Protein AF-T0ZIL8-F1 (afdb_monomer_lite)

Secondary structure (DSSP, 8-state):
-EEEEEEEETTEEEEEEEEE-----TTSTTSHHHHHHHHHHHHHHHHHHHHHTT-S-EEEE-STTHHHHHHHHHHHH-HHHHHTEEEE--SS-HHHHHHHHHHTTTTHHHHHHHHHHHHHHHHHHHHHHHHTT-S---SHHHHHHHH-

Structure (mmCIF, N/CA/C/O backbone):
data_AF-T0ZIL8-F1
#
_entry.id   AF-T0ZIL8-F1
#
loop_
_atom_site.group_PDB
_atom_site.id
_atom_site.type_symbol
_atom_site.label_atom_id
_atom_site.label_alt_id
_atom_site.label_comp_id
_atom_site.label_asym_id
_atom_site.label_entity_id
_atom_site.label_seq_id
_atom_site.pdbx_PDB_ins_code
_atom_site.Cartn_x
_atom_site.Cartn_y
_atom_site.Cartn_z
_atom_site.occupancy
_atom_site.B_iso_or_equiv
_atom_site.auth_seq_id
_atom_site.auth_comp_id
_atom_site.auth_asym_id
_atom_site.auth_atom_id
_atom_site.pdbx_PDB_model_num
ATOM 1 N N . GLY A 1 1 ? 14.719 -4.481 -9.555 1.00 85.69 1 GLY A N 1
ATOM 2 C CA . GLY A 1 1 ? 13.485 -4.070 -8.878 1.00 85.69 1 GLY A CA 1
ATOM 3 C C . GLY A 1 1 ? 13.493 -4.716 -7.523 1.00 85.69 1 GLY A C 1
ATOM 4 O O . GLY A 1 1 ? 13.786 -5.903 -7.463 1.00 85.69 1 GLY A O 1
ATOM 5 N N . ASP A 1 2 ? 13.256 -3.933 -6.480 1.00 92.62 2 ASP A N 1
ATOM 6 C CA . ASP A 1 2 ? 13.074 -4.421 -5.114 1.00 92.62 2 ASP A CA 1
ATOM 7 C C . ASP A 1 2 ? 11.830 -3.733 -4.549 1.00 92.62 2 ASP A C 1
ATOM 9 O O . ASP A 1 2 ? 11.694 -2.508 -4.635 1.00 92.62 2 ASP A O 1
ATOM 13 N N . SER A 1 3 ? 10.848 -4.497 -4.094 1.00 94.19 3 SER A N 1
ATOM 14 C CA . SER A 1 3 ? 9.586 -3.966 -3.588 1.00 94.19 3 SER A CA 1
ATOM 15 C C . SER A 1 3 ? 9.028 -4.888 -2.523 1.00 94.19 3 SER A C 1
ATOM 17 O O . SER A 1 3 ? 9.016 -6.103 -2.685 1.00 94.19 3 SER A O 1
ATOM 19 N N . SER A 1 4 ? 8.525 -4.284 -1.455 1.00 95.19 4 SER A N 1
ATOM 20 C CA . SER A 1 4 ? 7.921 -4.989 -0.333 1.00 95.19 4 SER A CA 1
ATOM 21 C C . SER A 1 4 ? 6.488 -4.520 -0.191 1.00 95.19 4 SER A C 1
ATOM 23 O O . SER A 1 4 ? 6.217 -3.319 -0.232 1.00 95.19 4 SER A O 1
ATOM 25 N N . ILE A 1 5 ? 5.578 -5.467 -0.006 1.00 95.19 5 ILE A N 1
ATOM 26 C CA . ILE A 1 5 ? 4.174 -5.202 0.276 1.00 95.19 5 ILE A CA 1
ATOM 27 C C . ILE A 1 5 ? 3.901 -5.635 1.706 1.00 95.19 5 ILE A C 1
ATOM 29 O O . ILE A 1 5 ? 4.197 -6.763 2.106 1.00 95.19 5 ILE A O 1
ATOM 33 N N . VAL A 1 6 ? 3.329 -4.715 2.475 1.00 95.06 6 VAL A N 1
ATOM 34 C CA . VAL A 1 6 ? 2.921 -4.945 3.857 1.00 95.06 6 VAL A CA 1
ATOM 35 C C . VAL A 1 6 ? 1.459 -4.567 4.026 1.00 95.06 6 VAL A C 1
ATOM 37 O O . VAL A 1 6 ? 0.956 -3.656 3.366 1.00 95.06 6 VAL A O 1
ATOM 40 N N . ARG A 1 7 ? 0.787 -5.245 4.946 1.00 93.75 7 ARG A N 1
ATOM 41 C CA . ARG A 1 7 ? -0.544 -4.891 5.418 1.00 93.75 7 ARG A CA 1
ATOM 42 C C . ARG A 1 7 ? -0.408 -4.170 6.749 1.00 93.75 7 ARG A C 1
ATOM 44 O O . ARG A 1 7 ? 0.286 -4.646 7.643 1.00 93.75 7 ARG A O 1
ATOM 51 N N . VAL A 1 8 ? -1.074 -3.027 6.875 1.00 90.75 8 VAL A N 1
ATOM 52 C CA . VAL A 1 8 ? -1.089 -2.238 8.111 1.00 90.75 8 VAL A CA 1
ATOM 53 C C . VAL A 1 8 ? -2.499 -2.260 8.687 1.00 90.75 8 VAL A C 1
ATOM 55 O O . VAL A 1 8 ? -3.447 -1.900 7.994 1.00 90.75 8 VAL A O 1
ATOM 58 N N . ARG A 1 9 ? -2.634 -2.693 9.944 1.00 85.69 9 ARG A N 1
ATOM 59 C CA . ARG A 1 9 ? -3.901 -2.731 10.693 1.00 85.69 9 ARG A CA 1
ATOM 60 C C . ARG A 1 9 ? -3.681 -2.184 12.093 1.00 85.69 9 ARG A C 1
ATOM 62 O O . ARG A 1 9 ? -2.984 -2.803 12.895 1.00 85.69 9 ARG A O 1
ATOM 69 N N . GLY A 1 10 ? -4.237 -1.011 12.388 1.00 81.12 10 GLY A N 1
ATOM 70 C CA . GLY A 1 10 ? -3.961 -0.307 13.641 1.00 81.12 10 GLY A CA 1
ATOM 71 C C . GLY A 1 10 ? -2.456 -0.095 13.847 1.00 81.12 10 GLY A C 1
ATOM 72 O O . GLY A 1 10 ? -1.842 0.729 13.175 1.00 81.12 10 GLY A O 1
ATOM 73 N N . ARG A 1 11 ? -1.858 -0.851 14.778 1.00 78.81 11 ARG A N 1
ATOM 74 C CA . ARG A 1 11 ? -0.406 -0.851 15.051 1.00 78.81 11 ARG A CA 1
ATOM 75 C C . ARG A 1 11 ? 0.344 -2.059 14.474 1.00 78.81 11 ARG A C 1
ATOM 77 O O . ARG A 1 11 ? 1.569 -2.095 14.552 1.00 78.81 11 ARG A O 1
ATOM 84 N N . SER A 1 12 ? -0.365 -3.031 13.911 1.00 8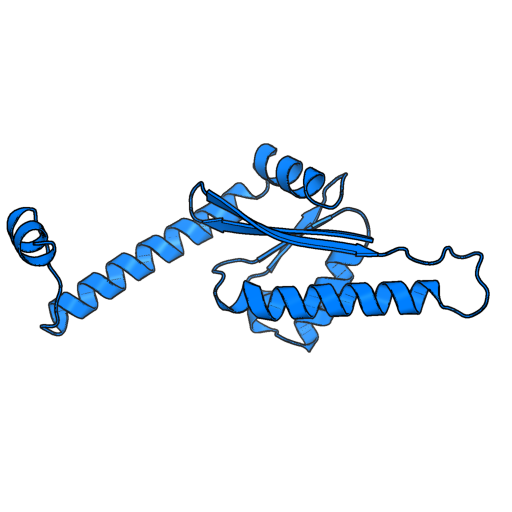6.38 12 SER A N 1
ATOM 85 C CA . SER A 1 12 ? 0.217 -4.243 13.337 1.00 86.38 12 SER A CA 1
ATOM 86 C C . SER A 1 12 ? 0.694 -3.993 11.911 1.00 86.38 12 SER A C 1
ATOM 88 O O . SER A 1 12 ? -0.030 -3.415 11.098 1.00 86.38 12 SER A O 1
ATOM 90 N N . ILE A 1 13 ? 1.907 -4.457 11.611 1.00 90.69 13 ILE A N 1
ATOM 91 C CA . ILE A 1 13 ? 2.499 -4.444 10.272 1.00 90.69 13 ILE A CA 1
ATOM 92 C C . ILE A 1 13 ? 2.816 -5.891 9.902 1.00 90.69 13 ILE A C 1
ATOM 94 O O . ILE A 1 13 ? 3.723 -6.500 10.469 1.00 90.69 13 ILE A O 1
ATOM 98 N N . GLU A 1 14 ? 2.071 -6.436 8.951 1.00 92.94 14 GLU A N 1
ATOM 99 C CA . GLU A 1 14 ? 2.203 -7.813 8.48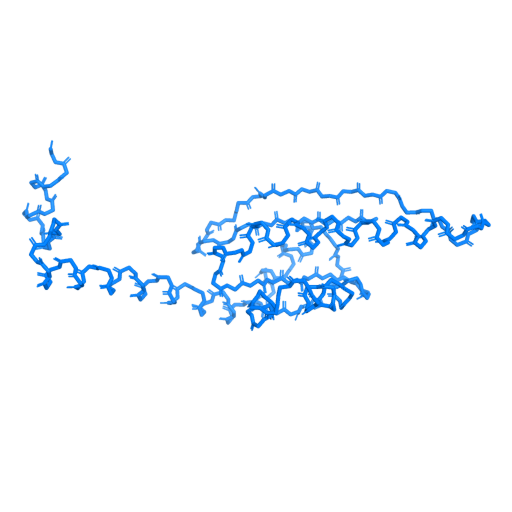1 1.00 92.94 14 GLU A CA 1
ATOM 100 C C . GLU A 1 14 ? 2.882 -7.821 7.103 1.00 92.94 14 GLU A C 1
ATOM 102 O O . GLU A 1 14 ? 2.387 -7.167 6.181 1.00 92.94 14 GLU A O 1
ATOM 107 N N . PRO A 1 15 ? 4.006 -8.530 6.913 1.00 93.44 15 PRO A N 1
ATOM 108 C CA . PRO A 1 15 ? 4.569 -8.714 5.581 1.00 93.44 15 PRO A CA 1
ATOM 109 C C . PRO A 1 15 ? 3.631 -9.575 4.728 1.00 93.44 15 PRO A C 1
ATOM 111 O O . PRO A 1 15 ? 3.121 -10.592 5.194 1.00 93.44 15 PRO A O 1
ATOM 114 N N . VAL A 1 16 ? 3.416 -9.169 3.477 1.00 94.88 16 VAL A N 1
ATOM 115 C CA . VAL A 1 16 ? 2.588 -9.908 2.513 1.00 94.88 16 VAL A CA 1
ATOM 116 C C . VAL A 1 16 ? 3.461 -10.552 1.446 1.00 94.88 16 VAL A C 1
ATOM 118 O O . VAL A 1 16 ? 3.340 -11.745 1.187 1.00 94.88 16 VAL A O 1
ATOM 121 N N . ALA A 1 17 ? 4.358 -9.774 0.839 1.00 94.31 17 ALA A N 1
ATOM 122 C CA . ALA A 1 17 ? 5.287 -10.277 -0.162 1.00 94.31 17 ALA A CA 1
ATOM 123 C C . ALA A 1 17 ? 6.515 -9.377 -0.291 1.00 94.31 17 ALA A C 1
ATOM 125 O O . ALA A 1 17 ? 6.419 -8.158 -0.146 1.00 94.31 17 ALA A O 1
ATOM 126 N N . ASP A 1 18 ? 7.633 -9.985 -0.672 1.00 93.69 18 ASP A N 1
ATOM 127 C CA . ASP A 1 18 ? 8.828 -9.296 -1.142 1.00 93.69 18 ASP A CA 1
ATOM 128 C C . ASP A 1 18 ? 9.103 -9.741 -2.579 1.00 93.69 18 ASP A C 1
ATOM 130 O O . ASP A 1 18 ? 9.265 -10.931 -2.856 1.00 93.69 18 ASP A O 1
ATOM 134 N N . LEU A 1 19 ? 9.136 -8.788 -3.507 1.00 92.62 19 LEU A N 1
ATOM 135 C CA . LEU A 1 19 ? 9.416 -9.036 -4.913 1.00 92.62 19 LEU A CA 1
ATOM 136 C C . LEU A 1 19 ? 10.774 -8.447 -5.267 1.00 92.62 19 LEU A C 1
ATOM 138 O O . LEU A 1 19 ? 11.012 -7.245 -5.152 1.00 92.62 19 LEU A O 1
ATOM 142 N N . LYS A 1 20 ? 11.654 -9.313 -5.768 1.00 91.00 20 LYS A N 1
ATOM 143 C CA . LYS A 1 20 ? 12.954 -8.928 -6.308 1.00 91.00 20 LYS A CA 1
ATOM 144 C C . LYS A 1 20 ? 13.069 -9.418 -7.736 1.00 91.00 20 LYS A C 1
ATOM 146 O O . LYS A 1 20 ? 12.879 -10.597 -8.016 1.00 91.00 20 LYS A O 1
ATOM 151 N N . ARG A 1 21 ? 13.419 -8.511 -8.642 1.00 88.12 21 ARG A N 1
ATOM 152 C CA . ARG A 1 21 ? 13.733 -8.848 -10.032 1.00 88.12 21 ARG A CA 1
ATOM 153 C C . ARG A 1 21 ? 15.027 -8.208 -10.483 1.00 88.12 21 ARG A C 1
ATOM 155 O O . ARG A 1 21 ? 15.218 -6.997 -10.347 1.00 88.12 21 ARG A O 1
ATOM 162 N N . THR A 1 22 ? 15.882 -9.009 -11.099 1.00 86.81 22 THR A N 1
ATOM 163 C CA . THR A 1 22 ? 17.001 -8.501 -11.887 1.00 86.81 22 THR A CA 1
ATOM 164 C C . THR A 1 22 ? 16.433 -7.887 -13.158 1.00 86.81 22 THR A C 1
ATOM 166 O O . THR A 1 22 ? 15.711 -8.548 -13.895 1.00 86.81 22 THR A O 1
ATOM 169 N N . ILE A 1 23 ? 16.717 -6.608 -13.385 1.00 83.06 23 ILE A N 1
ATOM 170 C CA . ILE A 1 23 ? 16.296 -5.893 -14.591 1.00 83.06 23 ILE A CA 1
ATOM 171 C C . ILE A 1 23 ? 17.544 -5.705 -15.438 1.00 83.06 23 ILE A C 1
ATOM 173 O O . ILE A 1 23 ? 18.516 -5.112 -14.959 1.00 83.06 23 ILE A O 1
ATOM 177 N N . ALA A 1 24 ? 17.516 -6.190 -16.679 1.00 80.56 24 ALA A N 1
ATOM 178 C CA . ALA A 1 24 ? 18.628 -6.003 -17.597 1.00 80.56 24 ALA A CA 1
ATOM 179 C C . ALA A 1 24 ? 18.964 -4.504 -17.760 1.00 80.56 24 ALA A C 1
ATOM 181 O O . ALA A 1 24 ? 18.092 -3.643 -17.916 1.00 80.56 24 ALA A O 1
ATOM 182 N N . GLY A 1 25 ? 20.256 -4.173 -17.680 1.00 70.00 25 GLY A N 1
ATOM 183 C CA . GLY A 1 25 ? 20.742 -2.805 -17.864 1.00 70.00 25 GLY A CA 1
ATOM 184 C C . GLY A 1 25 ? 20.555 -2.304 -19.301 1.00 70.00 25 GLY A C 1
ATOM 185 O O . GLY A 1 25 ? 20.390 -3.082 -20.234 1.00 70.00 25 GLY A O 1
ATOM 186 N N . LYS A 1 26 ? 20.667 -0.989 -19.517 1.00 60.97 26 LYS A N 1
ATOM 187 C CA . LYS A 1 26 ? 20.536 -0.379 -20.859 1.00 60.97 26 LYS A CA 1
ATOM 188 C C . LYS A 1 26 ? 21.582 -0.850 -21.892 1.00 60.97 26 LYS A C 1
ATOM 190 O O . LYS A 1 26 ? 21.467 -0.486 -23.051 1.00 60.97 26 LYS A O 1
ATOM 195 N N . ARG A 1 27 ? 22.600 -1.623 -21.482 1.00 58.34 27 ARG A N 1
ATOM 196 C CA . ARG A 1 27 ? 23.653 -2.176 -22.359 1.00 58.34 27 ARG A CA 1
ATOM 197 C C . ARG A 1 27 ? 23.265 -3.481 -23.061 1.00 58.34 27 ARG A C 1
ATOM 199 O O . ARG A 1 27 ? 24.032 -3.949 -23.889 1.00 58.34 27 ARG A O 1
ATOM 206 N N . TYR A 1 28 ? 22.123 -4.077 -22.724 1.00 55.34 28 TYR A N 1
ATOM 207 C CA . TYR A 1 28 ? 21.614 -5.237 -23.451 1.00 55.34 28 TYR A CA 1
ATOM 208 C C . TYR A 1 28 ? 20.801 -4.740 -24.651 1.00 55.34 28 TYR A C 1
ATOM 210 O O . TYR A 1 28 ? 19.750 -4.118 -24.479 1.00 55.34 28 TYR A O 1
ATOM 218 N N . GLU A 1 29 ? 21.306 -4.974 -25.861 1.00 57.81 29 GLU A N 1
ATOM 219 C CA . GLU A 1 29 ? 20.566 -4.727 -27.101 1.00 57.81 29 GLU A CA 1
ATOM 220 C C . GLU A 1 29 ? 19.276 -5.574 -27.113 1.00 57.81 29 GLU A C 1
ATOM 222 O O . GLU A 1 29 ? 19.279 -6.729 -26.689 1.00 57.81 29 GLU A O 1
ATOM 227 N N . GLY A 1 30 ? 18.149 -4.993 -27.551 1.00 63.25 30 GLY A N 1
ATOM 228 C CA . GLY A 1 30 ? 16.885 -5.729 -27.743 1.00 63.25 30 GLY A CA 1
ATOM 229 C C . GLY A 1 30 ? 15.726 -5.420 -26.781 1.00 63.25 30 GLY A C 1
ATOM 230 O O . GLY A 1 30 ? 14.745 -6.164 -26.756 1.00 63.25 30 GLY A O 1
ATOM 231 N N . GLY A 1 31 ? 15.792 -4.347 -25.982 1.00 75.00 31 GLY A N 1
ATOM 232 C CA . GLY A 1 31 ? 14.647 -3.891 -25.168 1.00 75.00 31 GLY A CA 1
ATOM 233 C C . GLY A 1 31 ? 14.274 -4.814 -23.998 1.00 75.00 31 GLY A C 1
ATOM 234 O O . GLY A 1 31 ? 13.238 -4.627 -23.361 1.00 75.00 31 GLY A O 1
ATOM 235 N N . GLN A 1 32 ? 15.119 -5.797 -23.673 1.00 81.75 32 GLN A N 1
ATOM 236 C CA . GLN A 1 32 ? 14.859 -6.769 -22.608 1.00 81.75 32 GLN A CA 1
ATOM 237 C C . GLN A 1 32 ? 14.638 -6.094 -21.247 1.00 81.75 32 GLN A C 1
ATOM 239 O O . GLN A 1 32 ? 13.703 -6.436 -20.536 1.00 81.75 32 GLN A O 1
ATOM 244 N N . GLY A 1 33 ? 15.424 -5.064 -20.920 1.00 83.25 33 GLY A N 1
ATOM 245 C CA . GLY A 1 33 ? 15.263 -4.329 -19.662 1.00 83.25 33 GLY A CA 1
ATOM 246 C C . GLY A 1 33 ? 13.934 -3.575 -19.545 1.00 83.25 33 GLY A C 1
ATOM 247 O O . GLY A 1 33 ? 13.459 -3.341 -18.436 1.00 83.25 33 GLY A O 1
ATOM 248 N N . GLU A 1 34 ? 13.320 -3.196 -20.666 1.00 85.25 34 GLU A N 1
ATOM 249 C CA . GLU A 1 34 ? 11.986 -2.592 -20.683 1.00 85.25 34 GLU A CA 1
ATOM 250 C C . GLU A 1 34 ? 10.904 -3.657 -20.490 1.00 85.25 34 GLU A C 1
ATOM 252 O O . GLU A 1 34 ? 10.013 -3.477 -19.662 1.00 85.25 34 GLU A O 1
ATOM 257 N N . LYS A 1 35 ? 11.038 -4.814 -21.151 1.00 86.81 35 LYS A N 1
ATOM 258 C CA . LYS A 1 35 ? 10.153 -5.972 -20.936 1.00 86.81 35 LYS A CA 1
ATOM 259 C C . LYS A 1 35 ? 10.199 -6.470 -19.492 1.00 86.81 35 LYS A C 1
ATOM 261 O O . LYS A 1 35 ? 9.150 -6.736 -18.906 1.00 86.81 35 LYS A O 1
ATOM 266 N N . ASP A 1 36 ? 11.387 -6.546 -18.895 1.00 89.12 36 ASP A N 1
ATOM 267 C CA . ASP A 1 36 ? 11.568 -6.962 -17.501 1.00 89.12 36 ASP A CA 1
ATOM 268 C C . ASP A 1 36 ? 10.888 -5.976 -16.540 1.00 89.12 36 ASP A C 1
ATOM 270 O O . ASP A 1 36 ? 10.196 -6.395 -15.611 1.00 89.12 36 ASP A O 1
ATOM 274 N N . ARG A 1 37 ? 11.036 -4.661 -16.778 1.00 88.88 37 ARG A N 1
ATOM 275 C CA . ARG A 1 37 ? 10.334 -3.614 -16.009 1.00 88.88 37 ARG A CA 1
ATOM 276 C C . ARG A 1 37 ? 8.831 -3.725 -16.165 1.00 88.88 37 ARG A C 1
ATOM 278 O O . ARG A 1 37 ? 8.120 -3.682 -15.167 1.00 88.88 37 ARG A O 1
ATOM 285 N N . ALA A 1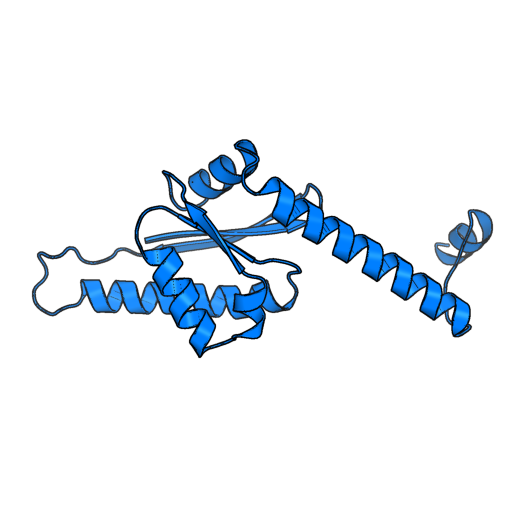 38 ? 8.361 -3.896 -17.396 1.00 90.38 38 ALA A N 1
ATOM 286 C CA . ALA A 1 38 ? 6.943 -3.987 -17.670 1.00 90.38 38 ALA A CA 1
ATOM 287 C C . ALA A 1 38 ? 6.324 -5.220 -17.006 1.00 90.38 38 ALA A C 1
ATOM 289 O O . ALA A 1 38 ? 5.249 -5.115 -16.424 1.00 90.38 38 ALA A O 1
ATOM 290 N N . THR A 1 39 ? 7.020 -6.356 -17.036 1.00 92.31 39 THR A N 1
ATOM 291 C CA . THR A 1 39 ? 6.606 -7.584 -16.346 1.00 92.31 39 THR A CA 1
ATOM 292 C C . THR A 1 39 ? 6.567 -7.365 -14.837 1.00 92.31 39 THR A C 1
ATOM 294 O O . THR A 1 39 ? 5.570 -7.672 -14.193 1.00 92.31 39 THR A O 1
ATOM 297 N N . TYR A 1 40 ? 7.616 -6.756 -14.278 1.00 93.19 40 TYR A N 1
ATOM 298 C CA . TYR A 1 40 ? 7.693 -6.447 -12.853 1.00 93.19 40 TYR A CA 1
ATOM 299 C C . TYR A 1 40 ? 6.558 -5.525 -12.385 1.00 93.19 40 TYR A C 1
ATOM 301 O O . TYR A 1 40 ? 5.936 -5.771 -11.355 1.00 93.19 40 TYR A O 1
ATOM 309 N N . ALA A 1 41 ? 6.247 -4.483 -13.158 1.00 93.25 41 ALA A N 1
ATOM 310 C CA . ALA A 1 41 ? 5.139 -3.586 -12.861 1.00 93.25 41 ALA A CA 1
ATOM 311 C C . ALA A 1 41 ? 3.780 -4.304 -12.940 1.00 93.25 41 ALA A C 1
ATOM 313 O O . ALA A 1 41 ? 2.924 -4.054 -12.097 1.00 93.25 41 ALA A O 1
ATOM 314 N N . THR A 1 42 ? 3.582 -5.219 -13.898 1.00 94.12 42 THR A N 1
ATOM 315 C CA . THR A 1 42 ? 2.358 -6.039 -13.975 1.00 94.12 42 THR A CA 1
ATOM 316 C C . THR A 1 42 ? 2.192 -6.914 -12.734 1.00 94.12 42 THR A C 1
ATOM 318 O O . THR A 1 42 ? 1.123 -6.905 -12.135 1.00 94.12 42 THR A O 1
ATOM 321 N N . GLU A 1 43 ? 3.250 -7.604 -12.297 1.00 94.62 43 GLU A N 1
ATOM 322 C CA . GLU A 1 43 ? 3.203 -8.455 -11.096 1.00 94.62 43 GLU A CA 1
ATOM 323 C C . GLU A 1 43 ? 2.812 -7.664 -9.842 1.00 94.62 43 GLU A C 1
ATOM 325 O O . GLU A 1 43 ? 1.981 -8.113 -9.051 1.00 94.62 43 GLU A O 1
ATOM 330 N N . LEU A 1 44 ? 3.367 -6.459 -9.680 1.00 94.88 44 LEU A N 1
ATOM 331 C CA . LEU A 1 44 ? 3.018 -5.576 -8.566 1.00 94.88 44 LEU A CA 1
ATOM 332 C C . LEU A 1 44 ? 1.559 -5.115 -8.634 1.00 94.88 44 LEU A C 1
ATOM 334 O O . LEU A 1 44 ? 0.878 -5.106 -7.612 1.00 94.88 44 LEU A O 1
ATOM 338 N N . VAL A 1 45 ? 1.065 -4.756 -9.821 1.00 95.25 45 VAL A N 1
ATOM 339 C CA . VAL A 1 45 ? -0.334 -4.349 -10.023 1.00 95.25 45 VAL A CA 1
ATOM 340 C C . VAL A 1 45 ? -1.285 -5.493 -9.686 1.00 95.25 45 VAL A C 1
ATOM 342 O O . VAL A 1 45 ? -2.254 -5.282 -8.959 1.00 95.25 45 VAL A O 1
ATOM 345 N N . ASP A 1 46 ? -1.001 -6.709 -10.148 1.00 95.06 46 ASP A N 1
ATOM 346 C CA . ASP A 1 46 ? -1.840 -7.874 -9.865 1.00 95.06 46 ASP A CA 1
ATOM 347 C C . ASP A 1 46 ? -1.880 -8.202 -8.371 1.00 95.06 46 ASP A C 1
ATOM 349 O O . ASP A 1 46 ? -2.945 -8.513 -7.828 1.00 95.06 46 ASP A O 1
ATOM 353 N N . LEU A 1 47 ? -0.744 -8.081 -7.683 1.00 94.38 47 LEU A N 1
ATOM 354 C CA . LEU A 1 47 ? -0.684 -8.289 -6.243 1.00 94.38 47 LEU A CA 1
ATOM 355 C C . LEU A 1 47 ? -1.441 -7.193 -5.479 1.00 94.38 47 LEU A C 1
ATOM 357 O O . LEU A 1 47 ? -2.214 -7.499 -4.572 1.00 94.38 47 LEU A O 1
ATOM 361 N N . LEU A 1 48 ? -1.304 -5.928 -5.891 1.00 94.62 48 LEU A N 1
ATOM 362 C CA . LEU A 1 48 ? -2.068 -4.817 -5.320 1.00 94.62 48 LEU A CA 1
ATOM 363 C C . LEU A 1 48 ? -3.574 -4.983 -5.533 1.00 94.62 48 LEU A C 1
ATOM 365 O O . LEU A 1 48 ? -4.341 -4.659 -4.633 1.00 94.62 48 LEU A O 1
ATOM 369 N N . ARG A 1 49 ? -4.017 -5.520 -6.674 1.00 94.81 49 ARG A N 1
ATOM 370 C CA . ARG A 1 49 ? -5.441 -5.802 -6.919 1.00 94.81 49 ARG A CA 1
ATOM 371 C C . ARG A 1 49 ? -5.983 -6.883 -5.992 1.00 94.81 49 ARG A C 1
ATOM 373 O O . ARG A 1 49 ? -7.080 -6.731 -5.463 1.00 94.81 49 ARG A O 1
ATOM 380 N N . ARG A 1 50 ? -5.214 -7.952 -5.771 1.00 93.25 50 ARG A N 1
ATOM 381 C CA . ARG A 1 50 ? -5.601 -9.048 -4.868 1.00 93.25 50 ARG A CA 1
ATOM 382 C C . ARG A 1 50 ? -5.688 -8.580 -3.417 1.00 93.25 50 ARG A C 1
ATOM 384 O O . ARG A 1 50 ? -6.695 -8.811 -2.759 1.00 93.25 50 ARG A O 1
ATOM 391 N N . GLU A 1 51 ? -4.658 -7.891 -2.940 1.00 91.88 51 GLU A N 1
ATOM 392 C CA . GLU A 1 51 ? -4.532 -7.512 -1.527 1.00 91.88 51 GLU A CA 1
ATOM 393 C C . GLU A 1 51 ? -5.284 -6.221 -1.187 1.00 91.88 51 GLU A C 1
ATOM 395 O O . GLU A 1 51 ? -5.878 -6.080 -0.118 1.00 91.88 51 GLU A O 1
ATOM 400 N N . GLY A 1 52 ? -5.285 -5.264 -2.111 1.00 91.06 52 GLY A N 1
ATOM 401 C CA . GLY A 1 52 ? -5.865 -3.940 -1.926 1.00 91.06 52 GLY A CA 1
ATOM 402 C C . GLY A 1 52 ? -7.388 -3.900 -2.047 1.00 91.06 52 GLY A C 1
ATOM 403 O O . GLY A 1 52 ? -7.998 -2.903 -1.656 1.00 91.06 52 GLY A O 1
ATOM 404 N N . ALA A 1 53 ? -8.032 -4.969 -2.530 1.00 88.25 53 ALA A N 1
ATOM 405 C CA . ALA A 1 53 ? -9.490 -5.051 -2.618 1.00 88.25 53 ALA A CA 1
ATOM 406 C C . ALA A 1 53 ? -10.157 -4.803 -1.251 1.00 88.25 53 ALA A C 1
ATOM 408 O O . ALA A 1 53 ? -11.056 -3.968 -1.153 1.00 88.25 53 ALA A O 1
ATOM 409 N N . ALA A 1 54 ? -9.640 -5.436 -0.193 1.00 84.75 54 ALA A N 1
ATOM 410 C CA . ALA A 1 54 ? -10.141 -5.309 1.178 1.00 84.75 54 ALA A CA 1
ATOM 411 C C . ALA A 1 54 ? -9.537 -4.129 1.965 1.00 84.75 54 ALA A C 1
ATOM 413 O O . ALA A 1 54 ? -9.920 -3.893 3.108 1.00 84.75 54 ALA A O 1
ATOM 414 N N . ALA A 1 55 ? -8.577 -3.398 1.392 1.00 89.06 55 ALA A N 1
ATOM 415 C CA . ALA A 1 55 ? -7.928 -2.286 2.077 1.00 89.06 55 ALA A CA 1
ATOM 416 C C . ALA A 1 55 ? -8.805 -1.023 2.053 1.00 89.06 55 ALA A C 1
ATOM 418 O O . ALA A 1 55 ? -9.412 -0.690 1.038 1.00 89.06 55 ALA A O 1
ATOM 419 N N . THR A 1 56 ? -8.825 -0.2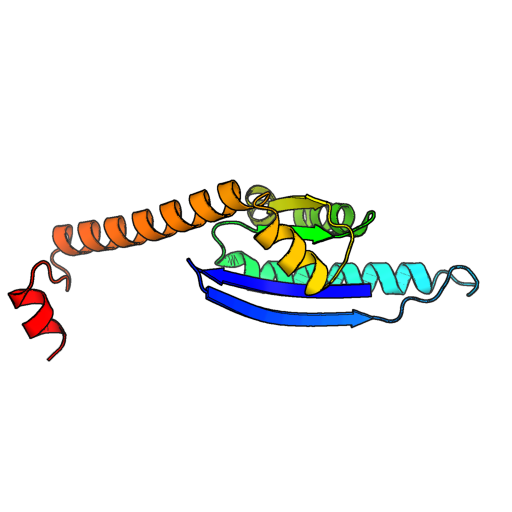72 3.143 1.00 90.06 56 THR A N 1
ATOM 420 C CA . THR A 1 56 ? -9.450 1.062 3.246 1.00 90.06 56 THR A CA 1
ATOM 421 C C . THR A 1 56 ? -8.659 2.125 2.474 1.00 90.06 56 THR A C 1
ATOM 423 O O . THR A 1 56 ? -9.241 3.025 1.873 1.00 90.06 56 THR A O 1
ATOM 426 N N . ALA A 1 57 ? -7.332 1.993 2.444 1.00 92.12 57 ALA A N 1
ATOM 427 C CA . ALA A 1 57 ? -6.410 2.836 1.697 1.00 92.12 57 ALA A CA 1
ATOM 428 C C . ALA A 1 57 ? -5.233 2.005 1.173 1.00 92.12 57 ALA A C 1
ATOM 430 O O . ALA A 1 57 ? -4.829 1.018 1.788 1.00 92.12 57 ALA A O 1
ATOM 431 N N . VAL A 1 58 ? -4.662 2.426 0.046 1.00 94.69 58 VAL A N 1
ATOM 432 C CA . VAL A 1 58 ? -3.444 1.838 -0.524 1.00 94.69 58 VAL A CA 1
ATOM 433 C C . VAL A 1 58 ? -2.356 2.900 -0.568 1.00 94.69 58 VAL A C 1
ATOM 435 O O . VAL A 1 58 ? -2.592 4.040 -0.958 1.00 94.69 58 VAL A O 1
ATOM 438 N N . ILE A 1 59 ? -1.147 2.528 -0.166 1.00 95.06 59 ILE A N 1
ATOM 439 C CA . ILE A 1 59 ? 0.017 3.410 -0.173 1.00 95.06 59 ILE A CA 1
ATOM 440 C C . ILE A 1 59 ? 1.050 2.804 -1.112 1.00 95.06 59 ILE A C 1
ATOM 442 O O . ILE A 1 59 ? 1.459 1.661 -0.925 1.00 95.06 59 ILE A O 1
ATOM 446 N N . VAL A 1 60 ? 1.491 3.578 -2.102 1.00 95.69 60 VAL A N 1
ATOM 447 C CA . VAL A 1 60 ? 2.607 3.198 -2.974 1.00 95.69 60 VAL A CA 1
ATOM 448 C C . VAL A 1 60 ? 3.746 4.176 -2.737 1.00 95.69 60 VAL A C 1
ATOM 450 O O . VAL A 1 60 ? 3.597 5.388 -2.915 1.00 95.69 60 VAL A O 1
ATOM 453 N N . ALA A 1 61 ? 4.887 3.638 -2.317 1.00 95.12 61 ALA A N 1
ATOM 454 C CA . ALA A 1 61 ? 6.057 4.413 -1.948 1.00 95.12 61 ALA A CA 1
ATOM 455 C C . ALA A 1 61 ? 7.310 3.867 -2.627 1.00 95.12 61 ALA A C 1
ATOM 457 O O . ALA A 1 61 ? 7.478 2.654 -2.752 1.00 95.12 61 ALA A O 1
ATOM 458 N N . GLY A 1 62 ? 8.179 4.761 -3.087 1.00 91.88 62 GLY A N 1
ATOM 459 C CA . GLY A 1 62 ? 9.433 4.359 -3.710 1.00 91.88 62 GLY A CA 1
ATOM 460 C C . GLY A 1 62 ? 10.169 5.502 -4.409 1.00 91.88 62 GLY A C 1
ATOM 461 O O . GLY A 1 62 ? 9.564 6.534 -4.733 1.00 91.88 62 GLY A O 1
ATOM 462 N N . PRO A 1 63 ? 11.466 5.315 -4.695 1.00 88.44 63 PRO A N 1
ATOM 463 C CA . PRO A 1 63 ? 12.237 6.228 -5.523 1.00 88.44 63 PRO A CA 1
ATOM 464 C C . PRO A 1 63 ? 11.875 6.088 -7.012 1.00 88.44 63 PRO A C 1
ATOM 466 O O . PRO A 1 63 ? 11.434 5.037 -7.486 1.00 88.44 63 PRO A O 1
ATOM 469 N N . GLY A 1 64 ? 12.116 7.149 -7.784 1.00 86.62 64 GLY A N 1
ATOM 470 C CA . GLY A 1 64 ? 11.962 7.135 -9.244 1.00 86.62 64 GLY A CA 1
ATOM 471 C C . GLY A 1 64 ? 10.508 7.053 -9.721 1.00 86.62 64 GLY A C 1
ATOM 472 O O . GLY A 1 64 ? 9.609 7.496 -9.018 1.00 86.62 64 GLY A O 1
ATOM 473 N N . PHE A 1 65 ? 10.302 6.511 -10.927 1.00 87.44 65 PHE A N 1
ATOM 474 C CA . PHE A 1 65 ? 9.042 6.611 -11.688 1.00 87.44 65 PHE A CA 1
ATOM 475 C C . PHE A 1 65 ? 8.129 5.373 -11.616 1.00 87.44 65 PHE A C 1
ATOM 477 O O . PHE A 1 65 ? 7.049 5.352 -12.204 1.00 87.44 65 PHE A O 1
ATOM 484 N N . LEU A 1 66 ? 8.571 4.305 -10.940 1.00 90.19 66 LEU A N 1
ATOM 485 C CA . LEU A 1 66 ? 7.830 3.039 -10.907 1.00 90.19 66 LEU A CA 1
ATOM 486 C C . LEU A 1 66 ? 6.479 3.189 -10.192 1.00 90.19 66 LEU A C 1
ATOM 488 O O . LEU A 1 66 ? 5.500 2.574 -10.599 1.00 90.19 66 LEU A O 1
ATOM 492 N N . LYS A 1 67 ? 6.402 4.023 -9.148 1.00 92.19 67 LYS A N 1
ATOM 493 C CA . LYS A 1 67 ? 5.152 4.265 -8.411 1.00 92.19 67 LYS A CA 1
ATOM 494 C C . LYS A 1 67 ? 4.094 4.946 -9.286 1.00 92.19 67 LYS A C 1
ATOM 496 O O . LYS A 1 67 ? 2.925 4.577 -9.227 1.00 92.19 67 LYS A O 1
ATOM 501 N N . GLU A 1 68 ? 4.504 5.881 -10.140 1.00 93.31 68 GLU A N 1
ATOM 502 C CA . GLU A 1 68 ? 3.634 6.539 -11.114 1.00 93.31 68 GLU A CA 1
ATOM 503 C C . GLU A 1 68 ? 3.174 5.555 -12.197 1.00 93.31 68 GLU A C 1
ATOM 505 O O . GLU A 1 68 ? 1.996 5.542 -12.557 1.00 93.31 68 GLU A O 1
ATOM 510 N N . GLU A 1 69 ? 4.072 4.688 -12.677 1.00 93.75 69 GLU A N 1
ATOM 511 C CA . GLU A 1 69 ? 3.726 3.627 -13.629 1.00 93.75 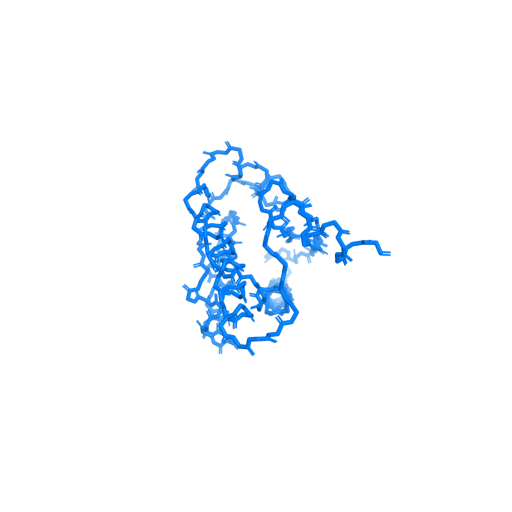69 GLU A CA 1
ATOM 512 C C . GLU A 1 69 ? 2.699 2.644 -13.043 1.00 93.75 69 GLU A C 1
ATOM 514 O O . GLU A 1 69 ? 1.723 2.301 -13.714 1.00 93.75 69 GLU A O 1
ATOM 519 N N . ILE A 1 70 ? 2.874 2.231 -11.783 1.00 94.19 70 ILE A N 1
ATOM 520 C CA . ILE A 1 70 ? 1.927 1.362 -11.070 1.00 94.19 70 ILE A CA 1
ATOM 521 C C . ILE A 1 70 ? 0.548 2.019 -10.991 1.00 94.19 70 ILE A C 1
ATOM 523 O O . ILE A 1 70 ? -0.446 1.371 -11.310 1.00 94.19 70 ILE A O 1
ATOM 527 N N . VAL A 1 71 ? 0.469 3.301 -10.617 1.00 94.06 71 VAL A N 1
ATOM 528 C CA . VAL A 1 71 ? -0.814 4.020 -10.545 1.00 94.06 71 VAL A CA 1
ATOM 529 C C . VAL A 1 71 ? -1.476 4.124 -11.914 1.00 94.06 71 VAL A C 1
ATOM 531 O O . VAL A 1 71 ? -2.677 3.886 -12.018 1.00 94.06 71 VAL A O 1
ATOM 534 N N . ARG A 1 72 ? -0.715 4.412 -12.975 1.00 94.81 72 ARG A N 1
ATOM 535 C CA . ARG A 1 72 ? -1.256 4.453 -14.340 1.00 94.81 72 ARG A CA 1
ATOM 536 C C . ARG A 1 72 ? -1.864 3.109 -14.746 1.00 94.81 72 ARG A C 1
ATOM 538 O O . ARG A 1 72 ? -2.989 3.071 -15.230 1.00 94.81 72 ARG A O 1
ATOM 545 N N . ARG A 1 73 ? -1.152 2.006 -14.506 1.00 94.94 73 ARG A N 1
ATOM 546 C CA . ARG A 1 73 ? -1.644 0.654 -14.818 1.00 94.94 73 ARG A CA 1
ATOM 547 C C . ARG A 1 73 ? -2.839 0.255 -13.954 1.00 94.94 73 ARG A C 1
ATOM 549 O O . ARG A 1 73 ? -3.779 -0.358 -14.451 1.00 94.94 73 ARG A O 1
ATOM 556 N N . LEU A 1 74 ? -2.835 0.626 -12.674 1.00 93.88 74 LEU A N 1
ATOM 557 C CA . LEU A 1 74 ? -3.987 0.428 -11.797 1.00 93.88 74 LEU A CA 1
ATOM 558 C C . LEU A 1 74 ? -5.200 1.234 -12.268 1.00 93.88 74 LEU A C 1
ATOM 560 O O . LEU A 1 74 ? -6.312 0.743 -12.145 1.00 93.88 74 LEU A O 1
ATOM 564 N N . GLN A 1 75 ? -5.017 2.428 -12.833 1.00 94.56 75 GLN A N 1
ATOM 565 C CA . GLN A 1 75 ? -6.132 3.251 -13.312 1.00 94.56 75 GLN A CA 1
ATOM 566 C C . GLN A 1 75 ? -6.867 2.574 -14.471 1.00 94.56 75 GLN A C 1
ATOM 568 O O . GLN A 1 75 ? -8.083 2.694 -14.583 1.00 94.56 75 GLN A O 1
ATOM 573 N N . GLU A 1 76 ? -6.132 1.851 -15.312 1.00 92.56 76 GLU A N 1
ATOM 574 C CA . GLU A 1 76 ? -6.682 1.069 -16.418 1.00 92.56 76 GLU A CA 1
ATOM 575 C C . GLU A 1 76 ? -7.327 -0.242 -15.922 1.00 92.56 76 GLU A C 1
ATOM 577 O O . GLU A 1 76 ? -8.361 -0.655 -16.444 1.00 92.56 76 GLU A O 1
ATOM 582 N N . ALA A 1 77 ? -6.755 -0.884 -14.895 1.00 92.81 77 ALA A N 1
ATOM 583 C CA . ALA A 1 77 ? -7.177 -2.209 -14.427 1.00 92.81 77 ALA A CA 1
ATOM 584 C C . ALA A 1 77 ? -8.240 -2.211 -13.307 1.00 92.81 77 ALA A C 1
ATOM 586 O O . ALA A 1 77 ? -9.058 -3.132 -13.234 1.00 92.81 77 ALA A O 1
ATOM 587 N N . ASP A 1 78 ? -8.200 -1.236 -12.398 1.00 93.75 78 ASP A N 1
ATOM 588 C CA . ASP A 1 78 ? -9.106 -1.083 -11.254 1.00 93.75 78 ASP A CA 1
ATOM 589 C C . ASP A 1 78 ? -9.171 0.390 -10.770 1.00 93.75 78 ASP A C 1
ATOM 591 O O . ASP A 1 78 ? -8.484 0.790 -9.819 1.00 93.75 78 ASP A O 1
ATOM 595 N N . PRO A 1 79 ? -10.037 1.219 -11.384 1.00 92.69 79 PRO A N 1
ATOM 596 C CA . PRO A 1 79 ? -10.200 2.625 -11.009 1.00 92.69 79 PRO A CA 1
ATOM 597 C C . PRO A 1 79 ? -10.622 2.842 -9.548 1.00 92.69 79 PRO A C 1
ATOM 599 O O . PRO A 1 79 ? -10.285 3.864 -8.947 1.00 92.69 79 PRO A O 1
ATOM 602 N N . LYS A 1 80 ? -11.363 1.893 -8.955 1.00 93.12 80 LYS A N 1
ATOM 603 C CA . LYS A 1 80 ? -11.821 1.998 -7.559 1.00 93.12 80 LYS A CA 1
ATOM 604 C C . LYS A 1 80 ? -10.648 1.858 -6.599 1.00 93.12 80 LYS A C 1
ATOM 606 O O . LYS A 1 80 ? -10.584 2.564 -5.594 1.00 93.12 80 LYS A O 1
ATOM 611 N N . LEU A 1 81 ? -9.709 0.971 -6.918 1.00 93.56 81 LEU A N 1
ATOM 612 C CA . LEU A 1 81 ? -8.486 0.805 -6.147 1.00 93.56 81 LEU A CA 1
ATOM 613 C C . LEU A 1 81 ? -7.578 2.040 -6.240 1.00 93.56 81 LEU A C 1
ATOM 615 O O . LEU A 1 81 ? -7.026 2.471 -5.225 1.00 93.56 81 LEU A O 1
ATOM 619 N N . VAL A 1 82 ? -7.483 2.669 -7.417 1.00 94.81 82 VAL A N 1
ATOM 620 C CA . VAL A 1 82 ? -6.730 3.928 -7.574 1.00 94.81 82 VAL A CA 1
ATOM 621 C C . VAL A 1 82 ? -7.326 5.066 -6.759 1.00 94.81 82 VAL A C 1
ATOM 623 O O . VAL A 1 82 ? -6.571 5.817 -6.147 1.00 94.81 82 VAL A O 1
ATOM 626 N N . ALA A 1 83 ? -8.654 5.173 -6.677 1.00 92.81 83 ALA A N 1
ATOM 627 C CA . ALA A 1 83 ? -9.313 6.247 -5.930 1.00 92.81 83 ALA A CA 1
ATOM 628 C C . ALA A 1 83 ? -8.895 6.310 -4.446 1.00 92.81 83 ALA A C 1
ATOM 630 O O . ALA A 1 83 ? -8.848 7.391 -3.858 1.00 92.81 83 ALA A O 1
ATOM 631 N N . LYS A 1 84 ? -8.540 5.163 -3.853 1.00 93.00 84 LYS A N 1
ATOM 632 C CA . LYS A 1 84 ? -8.030 5.050 -2.476 1.00 93.00 84 LYS A CA 1
ATOM 633 C C . LYS A 1 84 ? -6.505 4.903 -2.385 1.00 93.00 84 LYS A C 1
ATOM 635 O O . LYS A 1 84 ? -5.980 4.639 -1.304 1.00 93.00 84 LYS A O 1
ATOM 640 N N . THR A 1 85 ? -5.788 5.064 -3.498 1.00 94.75 85 THR A N 1
ATOM 641 C CA . THR A 1 85 ? -4.325 4.985 -3.553 1.00 94.75 85 THR A CA 1
ATOM 642 C C . THR A 1 85 ? -3.688 6.355 -3.314 1.00 94.75 85 THR A C 1
ATOM 644 O O . THR A 1 85 ? -4.102 7.364 -3.884 1.00 94.75 85 THR A O 1
ATOM 647 N N . LYS A 1 86 ? -2.642 6.400 -2.485 1.00 94.50 86 LYS A N 1
ATOM 648 C CA . LYS A 1 86 ? -1.815 7.587 -2.236 1.00 94.50 86 LYS A CA 1
ATOM 649 C C . LYS A 1 86 ? -0.351 7.293 -2.552 1.00 94.50 86 LYS A C 1
ATOM 651 O O . LYS A 1 86 ? 0.175 6.241 -2.188 1.00 94.50 86 LYS A O 1
ATOM 656 N N . LEU A 1 87 ? 0.297 8.240 -3.226 1.00 95.19 87 LEU A N 1
ATOM 657 C CA . LEU A 1 87 ? 1.704 8.154 -3.603 1.00 95.19 87 LEU A CA 1
ATOM 658 C C . LEU A 1 87 ? 2.588 8.882 -2.595 1.00 95.19 87 LEU A C 1
ATOM 660 O O . LEU A 1 87 ? 2.289 10.008 -2.204 1.00 95.19 87 LEU A O 1
ATOM 664 N N . TYR A 1 88 ? 3.716 8.265 -2.249 1.00 95.44 88 TYR A N 1
ATOM 665 C CA . TYR A 1 88 ? 4.753 8.886 -1.432 1.00 95.44 88 TYR A CA 1
ATOM 666 C C . TYR A 1 88 ? 6.134 8.678 -2.053 1.00 95.44 88 TYR A C 1
ATOM 668 O O . TYR A 1 88 ? 6.433 7.636 -2.633 1.00 95.44 88 TYR A O 1
ATOM 676 N N . ALA A 1 89 ? 6.998 9.679 -1.925 1.00 93.88 89 ALA A N 1
ATOM 677 C CA . ALA A 1 89 ? 8.403 9.548 -2.288 1.00 93.88 89 ALA A CA 1
ATOM 678 C C . ALA A 1 89 ? 9.211 9.030 -1.091 1.00 93.88 89 ALA A C 1
ATOM 680 O O . ALA A 1 89 ? 9.047 9.520 0.027 1.00 93.88 89 ALA A O 1
ATOM 681 N N . THR A 1 90 ? 10.109 8.084 -1.333 1.00 94.06 90 THR A N 1
ATOM 682 C CA . THR A 1 90 ? 11.091 7.584 -0.357 1.00 94.06 90 THR A CA 1
ATOM 683 C C . THR A 1 90 ? 12.468 7.575 -1.002 1.00 94.06 90 THR A C 1
ATOM 685 O O . THR A 1 90 ? 12.575 7.548 -2.233 1.00 94.06 90 THR A O 1
ATOM 688 N N . SER A 1 91 ? 13.520 7.625 -0.183 1.00 91.38 91 SER A N 1
ATOM 689 C CA . SER A 1 91 ? 14.888 7.461 -0.692 1.00 91.38 91 SER A CA 1
ATOM 690 C C . SER A 1 91 ? 15.179 6.020 -1.092 1.00 91.38 91 SER A C 1
ATOM 692 O O . SER A 1 91 ? 15.850 5.782 -2.092 1.00 91.38 91 SER A O 1
ATOM 694 N N . GLU A 1 92 ? 14.608 5.072 -0.353 1.00 92.25 92 GLU A N 1
ATOM 695 C CA . GLU A 1 92 ? 14.866 3.647 -0.517 1.00 92.25 92 GLU A CA 1
ATOM 696 C C . GLU A 1 92 ? 13.626 2.890 -0.995 1.00 92.25 92 GLU A C 1
ATOM 698 O O . GLU A 1 92 ? 12.482 3.329 -0.824 1.00 92.25 92 GLU A O 1
ATOM 703 N N . SER A 1 93 ? 13.859 1.729 -1.602 1.00 92.75 93 SER A N 1
ATOM 704 C CA . SER A 1 93 ? 12.819 0.775 -1.994 1.00 92.75 93 SER A CA 1
ATOM 705 C C . SER A 1 93 ? 12.698 -0.384 -0.994 1.00 92.75 93 SER A C 1
ATOM 707 O O . SER A 1 93 ? 13.457 -0.476 -0.028 1.00 92.75 93 SER A O 1
ATOM 709 N N . GLY A 1 94 ? 11.738 -1.284 -1.219 1.00 92.81 94 GLY A N 1
ATOM 710 C CA . GLY A 1 94 ? 11.540 -2.458 -0.365 1.00 92.81 94 GLY A CA 1
ATOM 711 C C . GLY A 1 94 ? 11.193 -2.099 1.085 1.00 92.81 94 GLY A C 1
ATOM 712 O O . GLY A 1 94 ? 10.629 -1.038 1.372 1.00 92.81 94 GLY A O 1
ATOM 713 N N . ARG A 1 95 ? 11.542 -2.990 2.016 1.00 92.94 95 ARG A N 1
ATOM 714 C CA . ARG A 1 95 ? 11.201 -2.855 3.439 1.00 92.94 95 ARG A CA 1
ATOM 715 C C . ARG A 1 95 ? 11.796 -1.605 4.088 1.00 92.94 95 ARG A C 1
ATOM 717 O O . ARG A 1 95 ? 11.135 -0.980 4.910 1.00 92.94 95 ARG A O 1
ATOM 724 N N . VAL A 1 96 ? 13.000 -1.205 3.680 1.00 93.81 96 VAL A N 1
ATOM 725 C CA . VAL A 1 96 ? 13.665 -0.003 4.207 1.00 93.81 96 VAL A CA 1
ATOM 726 C C . VAL A 1 96 ? 12.854 1.252 3.879 1.00 93.81 96 VAL A C 1
ATOM 728 O O . VAL A 1 96 ? 12.617 2.070 4.766 1.00 93.81 96 VAL A O 1
ATOM 731 N N . GLY A 1 97 ? 12.359 1.370 2.642 1.00 93.12 97 GLY A N 1
ATOM 732 C CA . GLY A 1 97 ? 11.490 2.478 2.236 1.00 93.12 97 GLY A CA 1
ATOM 733 C C . GLY A 1 97 ? 10.160 2.512 2.997 1.00 93.12 97 GLY A C 1
ATOM 734 O O . GLY A 1 97 ? 9.684 3.585 3.368 1.00 93.12 97 GLY A O 1
ATOM 735 N N . VAL A 1 98 ? 9.581 1.342 3.290 1.00 92.75 98 VAL A N 1
ATOM 736 C CA . VAL A 1 98 ? 8.374 1.230 4.129 1.00 92.75 98 VAL A CA 1
ATOM 737 C C . VAL A 1 98 ? 8.644 1.761 5.537 1.00 92.75 98 VAL A C 1
ATOM 739 O O . VAL A 1 98 ? 7.917 2.631 6.019 1.00 92.75 98 VAL A O 1
ATOM 742 N N . ASP A 1 99 ? 9.707 1.286 6.185 1.00 92.12 99 ASP A N 1
ATOM 743 C CA . ASP A 1 99 ? 10.046 1.686 7.552 1.00 92.12 99 ASP A CA 1
ATOM 744 C C . ASP A 1 99 ? 10.407 3.183 7.632 1.00 92.12 99 ASP A C 1
ATOM 746 O O . ASP A 1 99 ? 10.028 3.869 8.584 1.00 92.12 99 ASP A O 1
ATOM 750 N N . GLU A 1 100 ? 11.098 3.716 6.618 1.00 94.19 100 GLU A N 1
ATOM 751 C CA . GLU A 1 100 ? 11.373 5.150 6.457 1.00 94.19 100 GLU A CA 1
ATOM 752 C C . GLU A 1 100 ? 10.071 5.963 6.406 1.00 94.19 100 GLU A C 1
ATOM 754 O O . GLU A 1 100 ? 9.905 6.934 7.154 1.00 94.19 100 GLU A O 1
ATOM 759 N N . LEU A 1 101 ? 9.129 5.564 5.546 1.00 94.62 101 LEU A N 1
ATOM 760 C CA . LEU A 1 101 ? 7.861 6.264 5.378 1.00 94.62 101 LEU A CA 1
ATOM 761 C C . LEU A 1 101 ? 7.051 6.284 6.677 1.00 94.62 101 LEU A C 1
ATOM 763 O O . LEU A 1 101 ? 6.581 7.348 7.088 1.00 94.62 101 LEU A O 1
ATOM 767 N N . LEU A 1 102 ? 6.923 5.134 7.336 1.00 91.06 102 LEU A N 1
ATOM 768 C CA . LEU A 1 102 ? 6.174 5.015 8.584 1.00 91.06 102 LEU A CA 1
ATOM 769 C C . LEU A 1 102 ? 6.808 5.847 9.705 1.00 91.06 102 LEU A C 1
ATOM 771 O O . LEU A 1 102 ? 6.109 6.620 10.358 1.00 91.06 102 LEU A O 1
ATOM 775 N N . ARG A 1 103 ? 8.134 5.768 9.881 1.00 91.25 103 ARG A N 1
ATOM 776 C CA . ARG A 1 103 ? 8.854 6.526 10.920 1.00 91.25 103 ARG A CA 1
ATOM 777 C C . ARG A 1 103 ? 8.783 8.034 10.695 1.00 91.25 103 ARG A C 1
ATOM 779 O O . ARG A 1 103 ? 8.710 8.793 11.653 1.00 91.25 103 ARG A O 1
ATOM 786 N N . SER A 1 104 ? 8.788 8.469 9.435 1.00 93.31 104 SER A N 1
ATOM 787 C CA . SER A 1 104 ? 8.718 9.892 9.082 1.00 93.31 104 SER A CA 1
ATOM 788 C C . SER A 1 104 ? 7.369 10.545 9.401 1.00 93.31 104 SER A C 1
ATOM 790 O O . SER A 1 104 ? 7.251 11.765 9.340 1.00 93.31 104 SER A O 1
ATOM 792 N N . GLY A 1 105 ? 6.327 9.752 9.670 1.00 90.69 105 GLY A N 1
ATOM 793 C CA . GLY A 1 105 ? 4.984 10.252 9.944 1.00 90.69 105 GLY A CA 1
ATOM 794 C C . GLY A 1 105 ? 4.248 10.820 8.723 1.00 90.69 105 GLY A C 1
ATOM 795 O O . GLY A 1 105 ? 3.083 11.190 8.850 1.00 90.69 105 GLY A O 1
ATOM 796 N N . ARG A 1 106 ? 4.856 10.830 7.529 1.00 93.38 106 ARG A N 1
ATOM 797 C CA . ARG A 1 106 ? 4.240 11.356 6.293 1.00 93.38 106 ARG A CA 1
ATOM 798 C C . ARG A 1 106 ? 2.967 10.605 5.890 1.00 93.38 106 ARG A C 1
ATOM 800 O O . ARG A 1 106 ? 2.057 11.196 5.321 1.00 93.38 106 ARG A O 1
ATOM 807 N N . ALA A 1 107 ? 2.882 9.316 6.216 1.00 91.50 107 ALA A N 1
ATOM 808 C CA . ALA A 1 107 ? 1.703 8.488 5.959 1.00 91.50 107 ALA A CA 1
ATOM 809 C C . ALA A 1 107 ? 0.642 8.537 7.080 1.00 91.50 107 ALA A C 1
ATOM 811 O O . ALA A 1 107 ? -0.402 7.900 6.954 1.00 91.50 107 ALA A O 1
ATOM 812 N N . THR A 1 108 ? 0.883 9.272 8.174 1.00 88.19 108 THR A N 1
ATOM 813 C CA . THR A 1 108 ? 0.046 9.208 9.388 1.00 88.19 108 THR A CA 1
ATOM 814 C C . THR A 1 108 ? -1.408 9.574 9.126 1.00 88.19 108 THR A C 1
ATOM 816 O O . THR A 1 108 ? -2.297 8.914 9.649 1.00 88.19 108 THR A O 1
ATOM 819 N N . GLU A 1 109 ? -1.673 10.607 8.329 1.00 85.69 109 GLU A N 1
ATOM 820 C CA . GLU A 1 109 ? -3.043 11.044 8.046 1.00 85.69 109 GLU A CA 1
ATOM 821 C C . GLU A 1 109 ? -3.832 9.970 7.285 1.00 85.69 109 GLU A C 1
ATOM 823 O O . GLU A 1 109 ? -4.914 9.576 7.717 1.00 85.69 109 GLU A O 1
ATOM 828 N N . THR A 1 110 ? -3.240 9.415 6.225 1.00 88.19 110 THR A N 1
ATOM 829 C CA . THR A 1 110 ? -3.820 8.316 5.437 1.00 88.19 110 THR A CA 1
ATOM 830 C C . THR A 1 110 ? -4.100 7.088 6.308 1.00 88.19 110 THR A C 1
ATOM 832 O O . THR A 1 110 ? -5.167 6.485 6.213 1.00 88.19 110 THR A O 1
ATOM 835 N N . LEU A 1 111 ? -3.172 6.741 7.207 1.00 86.50 111 LEU A N 1
ATOM 836 C CA . LEU A 1 111 ? -3.340 5.619 8.132 1.00 86.50 111 LEU A CA 1
ATOM 837 C C . LEU A 1 111 ? -4.409 5.892 9.203 1.00 86.50 111 LEU A C 1
ATOM 839 O O . LEU A 1 111 ? -5.196 5.004 9.517 1.00 86.50 111 LEU A O 1
ATOM 843 N N . ARG A 1 112 ? -4.487 7.114 9.744 1.00 83.44 112 ARG A N 1
ATOM 844 C CA . ARG A 1 112 ? -5.529 7.497 10.714 1.00 83.44 112 ARG A CA 1
ATOM 845 C C . ARG A 1 112 ? -6.921 7.453 10.097 1.00 83.44 112 ARG A C 1
ATOM 847 O O . ARG A 1 112 ? -7.831 6.928 10.730 1.00 83.44 112 ARG A O 1
ATOM 854 N N . GLY A 1 113 ? -7.073 7.948 8.868 1.00 79.06 113 GLY A N 1
ATOM 855 C CA . GLY A 1 113 ? -8.336 7.858 8.132 1.00 79.06 113 GLY A CA 1
ATOM 856 C C . GLY A 1 113 ? -8.786 6.408 7.933 1.00 79.06 113 GLY A C 1
ATOM 857 O O . GLY A 1 113 ? -9.959 6.101 8.119 1.00 79.06 113 GLY A O 1
ATOM 858 N N . SER A 1 114 ? -7.843 5.504 7.648 1.00 79.50 114 SER A N 1
ATOM 859 C CA . SER A 1 114 ? -8.108 4.063 7.569 1.00 79.50 114 SER A CA 1
ATOM 860 C C . SER A 1 114 ? -8.632 3.485 8.886 1.00 79.50 114 SER A C 1
ATOM 862 O O . SER A 1 114 ? -9.632 2.776 8.872 1.00 79.50 114 SER A O 1
ATOM 864 N N . VAL A 1 115 ? -7.962 3.764 10.009 1.00 78.19 115 VAL A N 1
ATOM 865 C CA . VAL A 1 115 ? -8.365 3.236 11.327 1.00 78.19 115 VAL A CA 1
ATOM 866 C C . VAL A 1 115 ? -9.755 3.739 11.709 1.00 78.19 115 VAL A C 1
ATOM 868 O O . VAL A 1 115 ? -10.609 2.943 12.080 1.00 78.19 115 VAL A O 1
ATOM 871 N N . ALA A 1 116 ? -10.010 5.038 11.540 1.00 77.25 116 ALA A N 1
ATOM 872 C CA . ALA A 1 116 ? -11.315 5.618 11.841 1.00 77.25 116 ALA A CA 1
ATOM 873 C C . ALA A 1 116 ? -12.438 5.003 10.986 1.00 77.25 116 ALA A C 1
ATOM 875 O O . ALA A 1 116 ? -13.531 4.757 11.490 1.00 77.25 116 ALA A O 1
ATOM 876 N N . ALA A 1 117 ? -12.172 4.729 9.703 1.00 77.75 117 ALA A N 1
ATOM 877 C CA . ALA A 1 117 ? -13.134 4.071 8.823 1.00 77.75 117 ALA A CA 1
ATOM 878 C C . ALA A 1 117 ? -13.443 2.631 9.270 1.00 77.75 117 ALA A C 1
ATOM 880 O O . ALA A 1 117 ? -14.607 2.236 9.286 1.00 77.75 117 ALA A O 1
ATOM 881 N N . GLU A 1 118 ? -12.423 1.866 9.668 1.00 80.06 118 GLU A N 1
ATOM 882 C CA . GLU A 1 118 ? -12.585 0.493 10.166 1.00 80.06 118 GLU A CA 1
ATOM 883 C C . GLU A 1 118 ? -13.376 0.458 11.485 1.00 80.06 118 GLU A C 1
ATOM 885 O O . GLU A 1 118 ? -14.316 -0.326 11.631 1.00 80.06 118 GLU A O 1
ATOM 890 N N . GLU A 1 119 ? -13.055 1.349 12.427 1.00 80.75 119 GLU A N 1
ATOM 891 C CA . GLU A 1 119 ? -13.770 1.474 13.702 1.00 80.75 119 GLU A CA 1
ATOM 892 C C . GLU A 1 119 ? -15.240 1.872 13.498 1.00 80.75 119 GLU A C 1
ATOM 894 O O . GLU A 1 119 ? -16.135 1.278 14.107 1.00 80.75 119 GLU A O 1
ATOM 899 N N . ALA A 1 120 ? -15.511 2.825 12.600 1.00 80.94 120 ALA A N 1
ATOM 900 C CA . ALA A 1 120 ? -16.873 3.234 12.269 1.00 80.94 120 ALA A CA 1
ATOM 901 C C . ALA A 1 120 ? -17.688 2.079 11.662 1.00 80.94 120 ALA A C 1
ATOM 903 O O . ALA A 1 120 ? -18.838 1.874 12.051 1.00 80.94 120 ALA A O 1
ATOM 904 N N . GLU A 1 121 ? -17.093 1.282 10.767 1.00 84.38 121 GLU A N 1
ATOM 905 C CA . GLU A 1 121 ? -17.760 0.123 10.165 1.00 84.38 121 GLU A CA 1
ATOM 906 C C . GLU A 1 121 ? -18.122 -0.943 11.215 1.00 84.38 121 GLU A C 1
ATOM 908 O O . GLU A 1 121 ? -19.207 -1.531 11.171 1.00 84.38 121 GLU A O 1
ATOM 913 N N . VAL A 1 122 ? -17.238 -1.186 12.191 1.00 84.50 122 VAL A N 1
ATOM 914 C CA . VAL A 1 122 ? -17.500 -2.108 13.310 1.00 84.50 122 VAL A CA 1
ATOM 915 C C . VAL A 1 122 ? -18.695 -1.634 14.138 1.00 84.50 122 VAL A C 1
ATOM 917 O O . VAL A 1 122 ? -19.598 -2.430 14.411 1.00 84.50 122 VAL A O 1
ATOM 920 N N . VAL A 1 123 ? -18.733 -0.348 14.499 1.00 85.00 123 VAL A N 1
ATOM 921 C CA . VAL A 1 123 ? -19.844 0.241 15.264 1.00 85.00 123 VAL A CA 1
ATOM 922 C C . VAL A 1 123 ? -21.150 0.162 14.475 1.00 85.00 123 VAL A C 1
ATOM 924 O O . VAL A 1 123 ? -22.182 -0.232 15.017 1.00 85.00 123 VAL A O 1
ATOM 927 N N . GLU A 1 124 ? -21.121 0.468 13.181 1.00 85.81 124 GLU A N 1
ATOM 928 C CA . GLU A 1 124 ? -22.312 0.421 12.337 1.00 85.81 124 GLU A CA 1
ATOM 929 C C . GLU A 1 124 ? -22.860 -1.011 12.196 1.00 85.81 124 GLU A C 1
ATOM 931 O O . GLU A 1 124 ? -24.072 -1.230 12.274 1.00 85.81 124 GLU A O 1
ATOM 936 N N . ARG A 1 125 ? -21.981 -2.017 12.058 1.00 85.69 125 ARG A N 1
ATOM 937 C CA . ARG A 1 125 ? -22.380 -3.438 12.079 1.00 85.69 125 ARG A CA 1
ATOM 938 C C . ARG A 1 125 ? -23.046 -3.827 13.397 1.00 85.69 125 ARG A C 1
ATOM 940 O O . ARG A 1 125 ? -24.045 -4.550 13.365 1.00 85.69 125 ARG A O 1
ATOM 947 N N . LEU A 1 126 ? -22.533 -3.346 14.530 1.00 86.50 126 LEU A N 1
ATOM 948 C CA . LEU A 1 126 ? -23.135 -3.591 15.841 1.00 86.50 126 LEU A CA 1
ATOM 949 C C . LEU A 1 126 ? -24.541 -2.981 15.927 1.00 86.50 126 LEU A C 1
ATOM 951 O O . LEU A 1 126 ? -25.487 -3.688 16.262 1.00 86.50 126 LEU A O 1
ATOM 955 N N . ILE A 1 127 ? -24.699 -1.708 15.552 1.00 86.12 127 ILE A N 1
ATOM 956 C CA . ILE A 1 127 ? -25.998 -1.013 15.573 1.00 86.12 127 ILE A CA 1
ATOM 957 C C . ILE A 1 127 ? -27.020 -1.729 14.686 1.00 86.12 127 ILE A C 1
ATOM 959 O O . ILE A 1 127 ? -28.145 -1.970 15.121 1.00 86.12 127 ILE A O 1
ATOM 963 N N . ARG A 1 128 ? -26.632 -2.128 13.466 1.00 85.94 128 ARG A N 1
ATOM 964 C CA . ARG A 1 128 ? -27.510 -2.902 12.572 1.00 85.94 128 ARG A CA 1
ATOM 965 C C . ARG A 1 128 ? -27.936 -4.234 13.185 1.00 85.94 128 ARG A C 1
ATOM 967 O O . ARG A 1 128 ? -29.087 -4.628 13.031 1.00 85.94 128 ARG A O 1
ATOM 974 N N . SER A 1 129 ? -27.028 -4.911 13.884 1.00 84.25 129 SE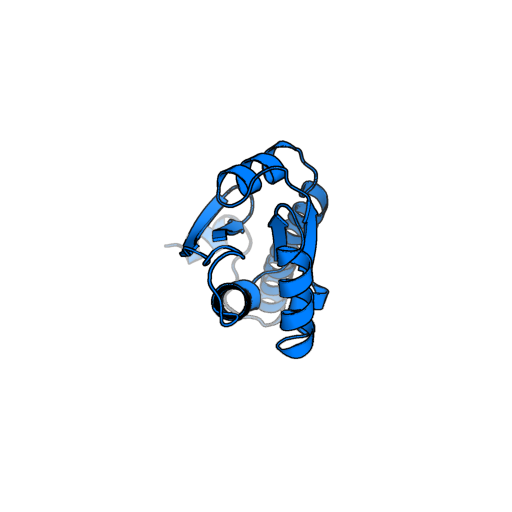R A N 1
ATOM 975 C CA . SER A 1 129 ? -27.318 -6.196 14.529 1.00 84.25 129 SER A CA 1
ATOM 976 C C . SER A 1 129 ? -28.296 -6.037 15.697 1.00 84.25 129 SER A C 1
ATOM 978 O O . SER A 1 129 ? -29.231 -6.825 15.817 1.00 84.25 129 SER A O 1
ATOM 980 N N . LEU A 1 130 ? -28.143 -4.971 16.491 1.00 83.88 130 LEU A N 1
ATOM 981 C CA . LEU A 1 130 ? -29.074 -4.617 17.567 1.00 83.88 130 LEU A CA 1
ATOM 982 C C . LEU A 1 130 ? -30.460 -4.245 17.027 1.00 83.88 130 LEU A C 1
ATOM 984 O O . LEU A 1 130 ? -31.469 -4.728 17.532 1.00 83.88 130 LEU A O 1
ATOM 988 N N . ALA A 1 131 ? -30.517 -3.421 15.977 1.00 81.19 131 ALA A N 1
ATOM 989 C CA . ALA A 1 131 ? -31.773 -2.992 15.365 1.00 81.19 131 ALA A CA 1
ATOM 990 C C . ALA A 1 131 ? -32.517 -4.142 14.662 1.00 81.19 131 ALA A C 1
ATOM 992 O O . ALA A 1 131 ? -33.745 -4.167 14.649 1.00 81.19 131 ALA A O 1
ATOM 993 N N . GLY A 1 132 ? -31.780 -5.094 14.080 1.00 76.94 132 GLY A N 1
ATOM 994 C CA . GLY A 1 132 ? -32.332 -6.255 13.381 1.00 76.94 132 GLY A CA 1
ATOM 995 C C . GLY A 1 132 ? -32.726 -7.431 14.280 1.00 76.94 132 GLY A C 1
ATOM 996 O O . GLY A 1 132 ? -33.178 -8.445 13.753 1.00 76.94 132 GLY A O 1
ATOM 997 N N . GLY A 1 133 ? -32.535 -7.338 15.604 1.00 64.75 133 GLY A N 1
ATOM 998 C CA . GLY A 1 133 ? -32.823 -8.432 16.543 1.00 64.75 133 GLY A CA 1
ATOM 999 C C . GLY A 1 133 ? -31.932 -9.669 16.355 1.00 64.75 133 GLY A C 1
ATOM 1000 O O . GLY A 1 133 ? -32.329 -10.782 16.696 1.00 64.75 133 GLY A O 1
ATOM 1001 N N . VAL A 1 134 ? -30.746 -9.492 15.769 1.00 63.88 134 VAL A N 1
ATOM 1002 C CA . VAL A 1 134 ? -29.764 -10.556 15.502 1.00 63.88 134 VAL A CA 1
ATOM 1003 C C . VAL A 1 134 ? -28.769 -10.663 16.667 1.00 63.88 134 VAL A C 1
ATOM 1005 O O . VAL A 1 134 ? -28.707 -9.771 17.507 1.00 63.88 134 VAL A O 1
ATOM 1008 N N . ARG A 1 135 ? -27.967 -11.743 16.724 1.00 70.69 135 ARG A N 1
ATOM 1009 C CA . ARG A 1 135 ? -26.964 -11.993 17.784 1.00 70.69 135 ARG A CA 1
ATOM 1010 C C . ARG A 1 135 ? -25.955 -10.841 17.908 1.00 70.69 135 ARG A C 1
ATOM 1012 O O . ARG A 1 135 ? -24.936 -10.821 17.223 1.00 70.69 135 ARG A O 1
ATOM 1019 N N . ALA A 1 136 ? -26.227 -9.919 18.814 1.00 78.88 136 ALA A N 1
ATOM 1020 C CA . ALA A 1 136 ? -25.316 -8.896 19.290 1.00 78.88 136 ALA A CA 1
ATOM 1021 C C . ALA A 1 136 ? -25.445 -8.837 20.811 1.00 78.88 136 ALA A C 1
ATOM 1023 O O . ALA A 1 136 ? -26.542 -8.987 21.339 1.00 78.88 136 ALA A O 1
ATOM 1024 N N . ALA A 1 137 ? -24.325 -8.641 21.496 1.00 80.19 137 ALA A N 1
ATOM 1025 C CA . ALA A 1 137 ? -24.277 -8.529 22.946 1.00 80.19 137 ALA A CA 1
ATOM 1026 C C . ALA A 1 137 ? -23.674 -7.174 23.307 1.00 80.19 137 ALA A C 1
ATOM 1028 O O . ALA A 1 137 ? -22.610 -6.816 22.790 1.00 80.19 137 ALA A O 1
ATOM 1029 N N . VAL A 1 138 ? -24.339 -6.416 24.180 1.00 80.31 138 VAL A N 1
ATOM 1030 C CA . VAL A 1 138 ? -23.853 -5.108 24.626 1.00 80.31 138 VAL A CA 1
ATOM 1031 C C . VAL A 1 138 ? -23.878 -5.040 26.144 1.00 80.31 138 VAL A C 1
ATOM 1033 O O . VAL A 1 138 ? -24.916 -5.003 26.788 1.00 80.31 138 VAL A O 1
ATOM 1036 N N . GLY A 1 139 ? -22.684 -4.955 26.726 1.00 83.56 139 GLY A N 1
ATOM 1037 C CA . GLY A 1 139 ? -22.492 -4.807 28.163 1.00 83.56 139 GLY A CA 1
ATOM 1038 C C . GLY A 1 139 ? -21.882 -6.046 28.827 1.00 83.56 139 GLY A C 1
ATOM 1039 O O . GLY A 1 139 ? -21.866 -7.134 28.253 1.00 83.56 139 GLY A O 1
ATOM 1040 N N . PRO A 1 140 ? -21.344 -5.908 30.052 1.00 82.25 140 PRO A N 1
ATOM 1041 C CA . PRO A 1 140 ? -20.454 -6.916 30.636 1.00 82.25 140 PRO A CA 1
ATOM 1042 C C . PRO A 1 140 ? -21.097 -8.279 30.928 1.00 82.25 140 PRO A C 1
ATOM 1044 O O . PRO A 1 140 ? -20.372 -9.262 31.068 1.00 82.25 140 PRO A O 1
ATOM 1047 N N . ARG A 1 141 ? -22.426 -8.335 31.097 1.00 85.25 141 ARG A N 1
ATOM 1048 C CA . ARG A 1 141 ? -23.168 -9.579 31.365 1.00 85.25 141 ARG A CA 1
ATOM 1049 C C . ARG A 1 141 ? -23.500 -10.317 30.075 1.00 85.25 141 ARG A C 1
ATOM 1051 O O . ARG A 1 141 ? -23.057 -11.444 29.918 1.00 85.25 141 ARG A O 1
ATOM 1058 N N . GLU A 1 142 ? -24.170 -9.648 29.140 1.00 81.25 142 GLU A N 1
ATOM 1059 C CA . GLU A 1 142 ? -24.527 -10.223 27.835 1.00 81.25 142 GLU A CA 1
ATOM 1060 C C . GLU A 1 142 ? -23.295 -10.694 27.063 1.00 81.25 142 GLU A C 1
ATOM 1062 O O . GLU A 1 142 ? -23.306 -11.767 26.471 1.00 81.25 142 GLU A O 1
ATOM 1067 N N . VAL A 1 143 ? -22.205 -9.912 27.097 1.00 84.62 143 VAL A N 1
ATOM 1068 C CA . VAL A 1 143 ? -20.951 -10.322 26.458 1.00 84.62 143 VAL A CA 1
ATOM 1069 C C . VAL A 1 143 ? -20.436 -11.600 27.106 1.00 84.62 143 VAL A C 1
ATOM 1071 O O . VAL A 1 143 ? -20.096 -12.516 26.379 1.00 84.62 143 VAL A O 1
ATOM 1074 N N . ARG A 1 144 ? -20.428 -11.697 28.443 1.00 85.50 144 ARG A N 1
ATOM 1075 C CA . ARG A 1 144 ? -19.956 -12.891 29.162 1.00 85.50 144 ARG A CA 1
ATOM 1076 C C . ARG A 1 144 ? -20.757 -14.137 28.790 1.00 85.50 144 ARG A C 1
ATOM 1078 O O . ARG A 1 144 ? -20.147 -15.142 28.465 1.00 85.50 144 ARG A O 1
ATOM 1085 N N . GLU A 1 145 ? -22.083 -14.036 28.771 1.00 84.12 145 GLU A N 1
ATOM 1086 C CA . GLU A 1 145 ? -22.971 -15.132 28.357 1.00 84.12 145 GLU A CA 1
ATOM 1087 C C . GLU A 1 145 ? -22.766 -15.545 26.891 1.00 84.12 145 GLU A C 1
ATOM 1089 O O . GLU A 1 145 ? -23.026 -16.686 26.537 1.00 84.12 145 GLU A O 1
ATOM 1094 N N . ALA A 1 146 ? -22.301 -14.633 26.032 1.00 83.94 146 ALA A N 1
ATOM 1095 C CA . ALA A 1 146 ? -22.066 -14.911 24.617 1.00 83.94 146 ALA A CA 1
ATOM 1096 C C . ALA A 1 146 ? -20.677 -15.506 24.301 1.00 83.94 146 ALA A C 1
ATOM 1098 O O . ALA A 1 146 ? -20.500 -16.016 23.193 1.00 83.94 146 ALA A O 1
ATOM 1099 N N . VAL A 1 147 ? -19.689 -15.394 25.206 1.00 84.81 147 VAL A N 1
ATOM 1100 C CA . VAL A 1 147 ? -18.338 -15.988 25.038 1.00 84.81 147 VAL A CA 1
ATOM 1101 C C . VAL A 1 147 ? -18.130 -17.300 25.799 1.00 84.81 147 VAL A C 1
ATOM 1103 O O . VAL A 1 147 ? -17.127 -17.966 25.535 1.00 84.81 147 VAL A O 1
ATOM 1106 N N . GLU A 1 148 ? -19.020 -17.645 26.732 1.00 70.69 148 GLU A N 1
ATOM 1107 C CA . GLU A 1 148 ? -19.076 -18.969 27.382 1.00 70.69 148 GLU A CA 1
ATOM 1108 C C . GLU A 1 148 ? -19.753 -20.015 26.483 1.00 70.69 148 GLU A C 1
ATOM 1110 O O . GLU A 1 148 ? -19.264 -21.169 26.480 1.00 70.69 148 GLU A O 1
#

Radius of gyration: 20.16 Å; chains: 1; bounding box: 56×30×59 Å

Organism: NCBI:txid410659

pLDDT: mean 87.51, std 8.38, range [55.34, 95.69]

Sequence (148 aa):
GDSSIVRVRGRSIEPVADLKRTIAGKRYEGGQGEKDRATYATELVDLLRREGAAATAVIVAGPGFLKEEIVRRLQEADPKLVAKTKLYATSESGRVGVDELLRSGRATETLRGSVAAEEAEVVERLIRSLAGGVRAAVGPREVREAVE

Foldseek 3Di:
DWAWDWDDDPPDTHTDDIDDDDADDPPDPDCRSVVSLVVVLVVVLVVCVVVLPPAQAAEDEEPDCSSVVNLVVCCVVPVPSSVRYDYDYAPHHYPVRVVVCVVVCVCVVSVVVRNVVVVVVVVVVLVCCVVVVHDHADDDPSVVVVVD

InterPro domains:
  IPR005141 eRF1 domain 2 [PF03464] (4-108)
  IPR042226 eRF1, domain 2 superfamily [G3DSA:3.30.420.60] (1-112)